Protein AF-A8GLQ4-F1 (afdb_monomer_lite)

Radius of gyration: 12.02 Å; chains: 1; bounding box: 27×24×28 Å

Structure (mmCIF, N/CA/C/O backbone):
data_AF-A8GLQ4-F1
#
_entry.id   AF-A8GLQ4-F1
#
loop_
_atom_site.group_PDB
_atom_site.id
_atom_site.typ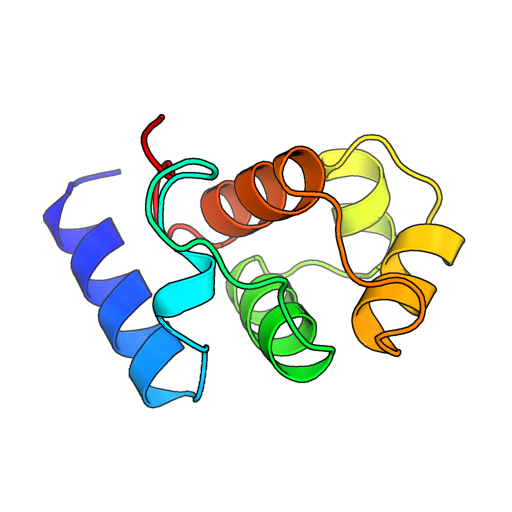e_symbol
_atom_site.label_atom_id
_atom_site.label_alt_id
_atom_site.label_comp_id
_atom_site.label_asym_id
_atom_site.label_entity_id
_atom_site.label_seq_id
_atom_site.pdbx_PDB_ins_code
_atom_site.Cartn_x
_atom_site.Cartn_y
_atom_site.Cartn_z
_atom_site.occupancy
_atom_site.B_iso_or_equiv
_atom_site.auth_seq_id
_atom_site.auth_comp_id
_atom_site.auth_asym_id
_atom_site.auth_atom_id
_atom_site.pdbx_PDB_model_num
ATOM 1 N N . MET A 1 1 ? -9.557 -7.575 11.435 1.00 64.25 1 MET A N 1
ATOM 2 C CA . MET A 1 1 ? -9.207 -6.674 12.557 1.00 64.25 1 MET A CA 1
ATOM 3 C C . MET A 1 1 ? -10.478 -5.974 13.020 1.00 64.25 1 MET A C 1
ATOM 5 O O . MET A 1 1 ? -11.478 -6.066 12.322 1.00 64.25 1 MET A O 1
ATOM 9 N N . SER A 1 2 ? -10.500 -5.341 14.197 1.00 90.25 2 SER A N 1
ATOM 10 C CA . SER A 1 2 ? -11.638 -4.479 14.559 1.00 90.25 2 SER A CA 1
ATOM 11 C C . SER A 1 2 ? -11.603 -3.209 13.704 1.00 90.25 2 SER A C 1
ATOM 13 O O . SER A 1 2 ? -10.516 -2.665 13.502 1.00 90.25 2 SER A O 1
ATOM 15 N N . LYS A 1 3 ? -12.765 -2.701 13.264 1.00 88.81 3 LYS A N 1
ATOM 16 C CA . LYS A 1 3 ? -12.858 -1.439 12.504 1.00 88.81 3 LYS A CA 1
ATOM 17 C C . LYS A 1 3 ? -12.177 -0.266 13.217 1.00 88.81 3 LYS A C 1
ATOM 19 O O . LYS A 1 3 ? -11.581 0.579 12.565 1.00 88.81 3 LYS A O 1
ATOM 24 N N . ALA A 1 4 ? -12.204 -0.249 14.552 1.00 93.19 4 ALA A N 1
ATOM 25 C CA . ALA A 1 4 ? -11.525 0.777 15.345 1.00 93.19 4 ALA A CA 1
ATOM 26 C C . ALA A 1 4 ? -9.998 0.756 15.150 1.00 93.19 4 ALA A C 1
ATOM 28 O O . ALA A 1 4 ? -9.365 1.804 15.084 1.00 93.19 4 ALA A O 1
ATOM 29 N N . LYS A 1 5 ? -9.404 -0.437 15.009 1.00 93.25 5 LYS A N 1
ATOM 30 C CA . LYS A 1 5 ? -7.962 -0.587 14.782 1.00 93.25 5 LYS A CA 1
ATOM 31 C C . LYS A 1 5 ? -7.566 -0.127 13.378 1.00 93.25 5 LYS A C 1
ATOM 33 O O . LYS A 1 5 ? -6.540 0.521 13.227 1.00 93.25 5 LYS A O 1
ATOM 38 N N . GLU A 1 6 ? -8.382 -0.450 12.375 1.00 95.69 6 GLU A N 1
ATOM 39 C CA . GLU A 1 6 ? -8.161 -0.022 10.986 1.00 95.69 6 GLU A CA 1
ATOM 40 C C . GLU A 1 6 ? -8.255 1.502 10.863 1.00 95.69 6 GLU A C 1
ATOM 42 O O . GLU A 1 6 ? -7.406 2.119 10.228 1.00 95.69 6 GLU A O 1
ATOM 47 N N . GLN A 1 7 ? -9.236 2.117 11.530 1.00 95.06 7 GLN A N 1
ATOM 48 C CA . GLN A 1 7 ? -9.394 3.568 11.551 1.00 95.06 7 GLN A CA 1
ATOM 49 C C . GLN A 1 7 ? -8.202 4.266 12.220 1.00 95.06 7 GLN A C 1
ATOM 51 O O . GLN A 1 7 ? -7.635 5.186 11.638 1.00 95.06 7 GLN A O 1
ATOM 56 N N . LEU A 1 8 ? -7.753 3.769 13.376 1.00 96.38 8 LEU A N 1
ATOM 57 C CA . LEU A 1 8 ? -6.562 4.294 14.049 1.00 96.38 8 LEU A CA 1
ATOM 58 C C . LEU A 1 8 ? -5.299 4.155 13.180 1.00 96.38 8 LEU A C 1
ATOM 60 O O . LEU A 1 8 ? -4.462 5.056 13.145 1.00 96.38 8 LEU A O 1
ATOM 64 N N . ALA A 1 9 ? -5.159 3.039 12.457 1.00 97.06 9 ALA A N 1
ATOM 65 C CA . ALA A 1 9 ? -4.046 2.833 11.533 1.00 97.06 9 ALA A CA 1
ATOM 66 C C . ALA A 1 9 ? -4.095 3.820 10.356 1.00 97.06 9 ALA A C 1
ATOM 68 O O . ALA A 1 9 ? -3.064 4.384 9.998 1.00 97.06 9 ALA A O 1
ATOM 69 N N . ARG A 1 10 ? -5.283 4.082 9.792 1.00 97.56 10 ARG A N 1
ATOM 70 C CA . ARG A 1 10 ? -5.473 5.095 8.738 1.00 97.56 10 ARG A CA 1
ATOM 71 C C . ARG A 1 10 ? -5.113 6.492 9.226 1.00 97.56 10 ARG A C 1
ATOM 73 O O . ARG A 1 10 ? -4.365 7.186 8.552 1.00 97.56 10 ARG A O 1
ATOM 80 N N . GLU A 1 11 ? -5.605 6.883 10.398 1.00 97.62 11 GLU A N 1
ATOM 81 C CA . GLU A 1 11 ? -5.284 8.176 11.011 1.00 97.62 11 GLU A CA 1
ATOM 82 C C . GLU A 1 11 ? -3.780 8.325 11.243 1.00 97.62 11 GLU A C 1
ATOM 84 O O . GLU A 1 11 ? -3.209 9.359 10.908 1.00 97.62 11 GLU A O 1
ATOM 89 N N . SER A 1 12 ? -3.124 7.266 11.725 1.00 97.81 12 SER A N 1
ATOM 90 C CA . SER A 1 12 ? -1.670 7.254 11.920 1.00 97.81 12 SER A CA 1
ATOM 91 C C . SER A 1 12 ? -0.910 7.401 10.598 1.00 97.81 12 SER A C 1
ATOM 93 O O . SER A 1 12 ? 0.042 8.171 10.526 1.00 97.81 12 SER A O 1
ATOM 95 N N . ALA A 1 13 ? -1.345 6.708 9.541 1.00 98.06 13 ALA A N 1
ATOM 96 C CA . ALA A 1 13 ? -0.721 6.798 8.223 1.00 98.06 13 ALA A CA 1
ATOM 97 C C . ALA A 1 13 ? -0.877 8.199 7.610 1.00 98.06 13 ALA A C 1
ATOM 99 O O . ALA A 1 13 ? 0.079 8.754 7.075 1.00 98.06 13 ALA 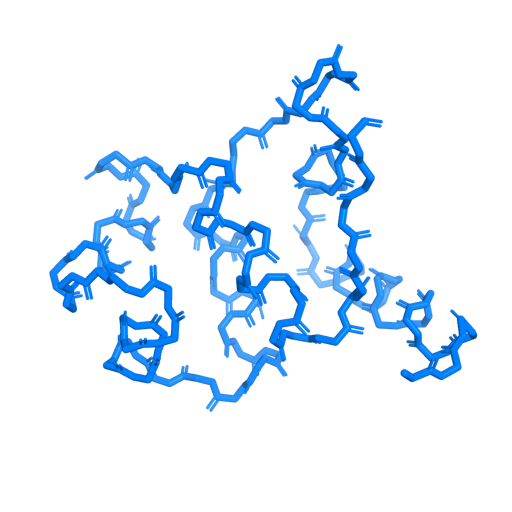A O 1
ATOM 100 N N . ILE A 1 14 ? -2.073 8.788 7.715 1.00 98.19 14 ILE A N 1
ATOM 101 C CA . ILE A 1 14 ? -2.361 10.143 7.224 1.00 98.19 14 ILE A CA 1
ATOM 102 C C . ILE A 1 14 ? -1.550 11.178 8.011 1.00 98.19 14 ILE A C 1
ATOM 104 O O . ILE A 1 14 ? -0.980 12.090 7.417 1.00 98.19 14 ILE A O 1
ATOM 108 N N . ALA A 1 15 ? -1.433 11.018 9.333 1.00 97.81 15 ALA A N 1
ATOM 109 C CA . ALA A 1 15 ? -0.577 11.863 10.165 1.00 97.81 15 ALA A CA 1
ATOM 110 C C . ALA A 1 15 ? 0.913 11.747 9.789 1.00 97.81 15 ALA A C 1
ATOM 112 O O . ALA A 1 15 ? 1.657 12.713 9.938 1.00 97.81 15 ALA A O 1
ATOM 113 N N . GLU A 1 16 ? 1.339 10.593 9.268 1.00 97.50 16 GLU A N 1
ATOM 114 C CA . GLU A 1 16 ? 2.687 10.370 8.734 1.00 97.50 16 GLU A CA 1
ATOM 115 C C . GLU A 1 16 ? 2.876 10.917 7.301 1.00 97.50 16 GLU A C 1
ATOM 117 O O . GLU A 1 16 ? 3.988 10.914 6.777 1.00 97.50 16 GLU A O 1
ATOM 122 N N . GLY A 1 1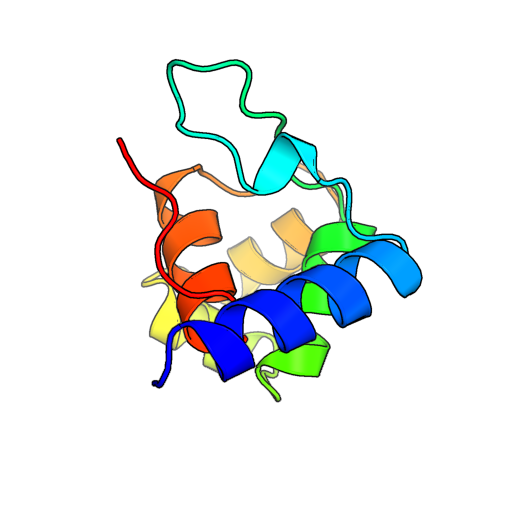7 ? 1.815 11.441 6.680 1.00 98.06 17 GLY A N 1
ATOM 123 C CA . GLY A 1 17 ? 1.863 12.084 5.367 1.00 98.06 17 GLY A CA 1
ATOM 124 C C . GLY A 1 17 ? 1.310 11.246 4.216 1.00 98.06 17 GLY A C 1
ATOM 125 O O . GLY A 1 17 ? 1.482 11.641 3.064 1.00 98.06 17 GLY A O 1
ATOM 126 N N . LEU A 1 18 ? 0.641 10.120 4.493 1.00 98.44 18 LEU A N 1
ATOM 127 C CA . LEU A 1 18 ? -0.058 9.348 3.463 1.00 98.44 18 LEU A CA 1
ATOM 128 C C . LEU A 1 18 ? -1.156 10.207 2.823 1.00 98.44 18 LEU A C 1
ATOM 130 O O . LEU A 1 18 ? -2.022 10.732 3.528 1.00 98.44 18 LEU A O 1
ATOM 134 N N . ASN A 1 19 ? -1.179 10.290 1.493 1.00 98.00 19 ASN A N 1
ATOM 135 C CA . ASN A 1 19 ? -2.262 10.954 0.778 1.00 98.00 19 ASN A CA 1
ATOM 136 C C . ASN A 1 19 ? -3.584 10.180 0.991 1.00 98.00 19 ASN A C 1
ATOM 138 O O . ASN A 1 19 ? -3.704 9.038 0.527 1.00 98.00 19 ASN A O 1
ATOM 142 N N . PRO A 1 20 ? -4.607 10.776 1.636 1.00 97.75 20 PRO A N 1
ATOM 143 C CA . PRO A 1 20 ? -5.866 10.089 1.918 1.00 97.75 20 PRO A CA 1
ATOM 144 C C . PRO A 1 20 ? -6.625 9.676 0.649 1.00 97.75 20 PRO A C 1
ATOM 146 O O . PRO A 1 20 ? -7.360 8.687 0.681 1.00 97.75 20 PRO A O 1
ATOM 149 N N . ASN A 1 21 ? -6.410 10.355 -0.485 1.00 97.75 21 ASN A N 1
ATOM 150 C CA . ASN A 1 21 ? -7.071 10.027 -1.751 1.00 97.75 21 ASN A CA 1
ATOM 151 C C . ASN A 1 21 ? -6.580 8.696 -2.344 1.00 97.75 21 ASN A C 1
ATOM 153 O O . ASN A 1 21 ? -7.266 8.089 -3.167 1.00 97.75 21 ASN A O 1
ATOM 157 N N . THR A 1 22 ? -5.443 8.173 -1.875 1.00 97.62 22 THR A N 1
ATOM 158 C CA . THR A 1 22 ? -4.972 6.826 -2.235 1.00 97.62 22 THR A CA 1
ATOM 159 C C . THR A 1 22 ? -5.817 5.718 -1.595 1.00 97.62 22 THR A C 1
ATOM 161 O O . THR A 1 22 ? -5.732 4.566 -2.016 1.00 97.62 22 THR A O 1
ATOM 164 N N . LEU A 1 23 ? -6.652 6.043 -0.599 1.00 97.19 23 LEU A N 1
ATOM 165 C CA . LEU A 1 23 ? -7.533 5.106 0.109 1.00 97.19 23 LEU A CA 1
ATOM 166 C C . LEU A 1 23 ? -8.993 5.158 -0.375 1.00 97.19 23 LEU A C 1
ATOM 168 O O . LEU A 1 23 ? -9.869 4.555 0.251 1.00 97.19 23 LEU A O 1
ATOM 172 N N . LEU A 1 24 ? -9.264 5.881 -1.464 1.00 97.38 24 LEU A N 1
ATOM 173 C CA . LEU A 1 24 ? -10.588 5.966 -2.080 1.00 97.38 24 LEU A CA 1
ATOM 174 C C . LEU A 1 24 ? -10.822 4.830 -3.090 1.00 97.38 24 LEU A C 1
ATOM 176 O O . LEU A 1 24 ? -9.861 4.333 -3.684 1.00 97.38 24 LEU A O 1
ATOM 180 N N . PRO A 1 25 ? -12.088 4.437 -3.328 1.00 96.56 25 PRO A N 1
ATOM 181 C CA . PRO A 1 25 ? -12.442 3.529 -4.415 1.00 96.56 25 PRO A CA 1
ATOM 182 C C . PRO A 1 25 ? -11.956 4.030 -5.775 1.00 96.56 25 PRO A C 1
ATOM 184 O O . PRO A 1 25 ? -11.985 5.234 -6.041 1.00 96.56 25 PRO A O 1
ATOM 187 N N . PHE A 1 26 ? -11.602 3.107 -6.675 1.00 95.38 26 PHE A N 1
ATOM 188 C CA . PHE A 1 26 ? -11.092 3.437 -8.013 1.00 95.38 26 PHE A CA 1
ATOM 189 C C . PHE A 1 26 ? -11.998 4.411 -8.786 1.00 95.38 26 PHE A C 1
ATOM 191 O O . PHE A 1 26 ? -11.510 5.339 -9.425 1.00 95.38 26 PHE A O 1
ATOM 198 N N . SER A 1 27 ? -13.317 4.228 -8.703 1.00 94.50 27 SER A N 1
ATOM 199 C CA . SER A 1 27 ? -14.320 5.072 -9.367 1.00 94.50 27 SER A CA 1
ATOM 200 C C . SER A 1 27 ? -14.679 6.354 -8.610 1.00 94.50 27 SER A C 1
ATOM 202 O O . SER A 1 27 ? -15.471 7.147 -9.112 1.00 94.50 27 SER A O 1
ATOM 204 N N . SER A 1 28 ? -14.115 6.575 -7.422 1.00 94.62 28 SER A N 1
ATOM 205 C CA . SER A 1 28 ? -14.553 7.609 -6.475 1.00 94.62 28 SER A CA 1
ATOM 206 C C . SER A 1 28 ? -13.436 8.596 -6.137 1.00 94.62 28 SER A C 1
ATOM 208 O O . SER A 1 28 ? -13.288 9.002 -4.988 1.00 94.62 28 SER A O 1
ATOM 210 N N . GLY A 1 29 ? -12.642 8.979 -7.140 1.00 94.38 29 GLY A N 1
ATOM 211 C CA . GLY A 1 29 ? -11.572 9.969 -6.979 1.00 94.38 29 GLY A CA 1
ATOM 212 C C . GLY A 1 29 ? -10.258 9.402 -6.444 1.00 94.38 29 GLY A C 1
ATOM 213 O O . GLY A 1 29 ? -9.467 10.154 -5.885 1.00 94.38 29 GLY A O 1
ATOM 214 N N . TRP A 1 30 ? -10.016 8.095 -6.607 1.00 97.12 30 TRP A N 1
ATOM 215 C CA . TRP A 1 30 ? -8.733 7.491 -6.256 1.00 97.12 30 TRP A CA 1
ATOM 216 C C . TRP A 1 30 ? -7.566 8.181 -6.964 1.00 97.12 30 TRP A C 1
ATOM 218 O O . TRP A 1 30 ? -7.522 8.275 -8.195 1.00 97.12 30 TRP A O 1
ATOM 228 N N . GLU A 1 31 ? -6.587 8.599 -6.171 1.00 96.69 31 GLU A N 1
ATOM 229 C CA . GLU A 1 31 ? -5.313 9.107 -6.660 1.00 96.69 31 GLU A CA 1
ATOM 230 C C . GLU A 1 31 ? -4.241 8.025 -6.575 1.00 96.69 31 GLU A C 1
ATOM 232 O O . GLU A 1 31 ? -4.175 7.244 -5.622 1.00 96.69 31 GLU A O 1
ATOM 237 N N . ARG A 1 32 ? -3.370 7.975 -7.588 1.00 96.31 32 ARG A N 1
ATOM 238 C CA . ARG A 1 32 ? -2.274 7.007 -7.593 1.00 96.31 32 ARG A CA 1
ATOM 239 C C . ARG A 1 32 ? -1.284 7.332 -6.469 1.00 96.31 32 ARG A C 1
ATOM 241 O O . ARG A 1 32 ? -0.911 8.497 -6.341 1.00 96.31 32 ARG A O 1
ATOM 248 N N . PRO A 1 33 ? -0.799 6.325 -5.723 1.00 97.44 33 PRO A N 1
ATOM 249 C CA . PRO A 1 33 ? 0.180 6.547 -4.669 1.00 97.44 33 PRO A CA 1
ATOM 250 C C . PRO A 1 33 ? 1.503 7.041 -5.254 1.00 97.44 33 PRO A C 1
ATOM 252 O O . PRO A 1 33 ? 1.992 6.521 -6.266 1.00 97.44 33 PRO A O 1
ATOM 255 N N . ALA A 1 34 ? 2.095 8.022 -4.584 1.00 97.44 34 ALA A N 1
ATOM 256 C CA . ALA A 1 34 ? 3.453 8.467 -4.820 1.00 97.44 34 ALA A CA 1
ATOM 257 C C . ALA A 1 34 ? 4.468 7.525 -4.147 1.00 97.44 34 ALA A C 1
ATOM 259 O O . ALA A 1 34 ? 4.132 6.630 -3.367 1.00 97.44 34 ALA A O 1
ATOM 260 N N . GLY A 1 35 ? 5.754 7.753 -4.422 1.00 97.69 35 GLY A N 1
ATOM 261 C CA . GLY A 1 35 ? 6.833 6.985 -3.799 1.00 97.69 35 GLY A CA 1
ATOM 262 C C . GLY A 1 35 ? 6.856 7.084 -2.268 1.00 97.69 35 GLY A C 1
ATOM 263 O O . GLY A 1 35 ? 7.242 6.122 -1.609 1.00 97.69 35 GLY A O 1
ATOM 264 N N . GLU A 1 36 ? 6.416 8.210 -1.698 1.00 97.75 36 GLU A N 1
ATOM 265 C CA . GLU A 1 36 ? 6.323 8.383 -0.241 1.00 97.75 36 GLU A CA 1
ATOM 266 C C . GLU A 1 36 ? 5.182 7.556 0.363 1.00 97.75 36 GLU A C 1
ATOM 268 O O . GLU A 1 36 ? 5.409 6.824 1.325 1.00 97.75 36 GLU A O 1
ATOM 273 N N . ASP A 1 37 ? 4.007 7.551 -0.276 1.00 98.44 37 ASP A N 1
ATOM 274 C CA . ASP A 1 37 ? 2.877 6.706 0.129 1.00 98.44 37 ASP A CA 1
ATOM 275 C C . ASP A 1 37 ? 3.289 5.224 0.171 1.00 98.44 37 ASP A C 1
ATOM 277 O O . ASP A 1 37 ? 2.993 4.496 1.122 1.00 98.44 37 ASP A O 1
ATOM 281 N N . MET A 1 38 ? 4.060 4.781 -0.831 1.00 98.19 38 MET A N 1
ATOM 282 C CA . MET A 1 38 ? 4.629 3.432 -0.869 1.00 98.19 38 MET A CA 1
ATOM 283 C C . MET A 1 38 ? 5.546 3.148 0.327 1.00 98.19 38 MET A C 1
ATOM 285 O O . MET A 1 38 ? 5.477 2.060 0.894 1.00 98.19 38 MET A O 1
ATOM 289 N N . ARG A 1 39 ? 6.408 4.090 0.732 1.00 98.31 39 ARG A N 1
ATOM 290 C CA . ARG A 1 39 ? 7.318 3.893 1.877 1.00 98.31 39 ARG A CA 1
ATOM 291 C C . ARG A 1 39 ? 6.554 3.762 3.187 1.00 98.31 39 ARG A C 1
ATOM 293 O O . ARG A 1 39 ? 6.880 2.867 3.967 1.00 98.31 39 ARG A O 1
ATOM 300 N N . ILE A 1 40 ? 5.533 4.594 3.392 1.00 98.56 40 ILE A N 1
ATOM 301 C CA . ILE A 1 40 ? 4.664 4.545 4.574 1.00 98.56 40 ILE A CA 1
ATOM 302 C C . ILE A 1 40 ? 3.999 3.171 4.671 1.00 98.56 40 ILE A C 1
ATOM 304 O O . ILE A 1 40 ? 4.173 2.468 5.667 1.00 98.56 40 ILE A O 1
ATOM 308 N N . ILE A 1 41 ? 3.323 2.735 3.604 1.00 98.44 41 ILE A N 1
ATOM 309 C CA . ILE A 1 41 ? 2.613 1.451 3.589 1.00 98.44 41 ILE A CA 1
ATOM 310 C C . ILE A 1 41 ? 3.564 0.266 3.785 1.00 98.44 41 ILE A C 1
ATOM 312 O O . ILE A 1 41 ? 3.267 -0.630 4.574 1.00 98.44 41 ILE A O 1
ATOM 316 N N . LEU A 1 42 ? 4.731 0.258 3.133 1.00 98.38 42 LEU A N 1
ATOM 317 C CA . LEU A 1 42 ? 5.707 -0.821 3.309 1.00 98.38 42 LEU A CA 1
ATOM 318 C C . LEU A 1 42 ? 6.265 -0.878 4.735 1.00 98.38 42 LEU A C 1
ATOM 320 O O . LEU A 1 42 ? 6.394 -1.970 5.291 1.00 98.38 42 LEU A O 1
ATOM 324 N N . ARG A 1 43 ? 6.550 0.277 5.351 1.00 98.44 43 ARG A N 1
ATOM 325 C CA . ARG A 1 43 ? 6.999 0.351 6.748 1.00 98.44 43 ARG A CA 1
ATOM 326 C C . ARG A 1 43 ? 5.922 -0.157 7.702 1.00 98.44 43 ARG A C 1
ATOM 328 O O . ARG A 1 43 ? 6.229 -0.984 8.557 1.00 98.44 43 ARG A O 1
ATOM 335 N N . MET A 1 44 ? 4.677 0.291 7.541 1.00 98.19 44 MET A N 1
ATOM 336 C CA . MET A 1 44 ? 3.553 -0.139 8.381 1.00 98.19 44 MET A CA 1
ATOM 337 C C . MET A 1 44 ? 3.268 -1.640 8.255 1.00 98.19 44 MET A C 1
ATOM 339 O O . MET A 1 44 ? 2.960 -2.291 9.250 1.00 98.19 44 MET A O 1
ATOM 343 N N . ALA A 1 45 ? 3.427 -2.206 7.056 1.00 97.81 45 ALA A N 1
ATOM 344 C CA . ALA A 1 45 ? 3.319 -3.645 6.822 1.00 97.81 45 ALA A CA 1
ATOM 345 C C . ALA A 1 45 ? 4.525 -4.449 7.354 1.00 97.81 45 ALA A C 1
ATOM 347 O O . ALA A 1 45 ? 4.476 -5.678 7.385 1.00 97.81 45 ALA A O 1
ATOM 348 N N . GLY A 1 46 ? 5.628 -3.792 7.735 1.00 98.12 46 GLY A N 1
ATOM 349 C CA . GLY A 1 46 ? 6.891 -4.4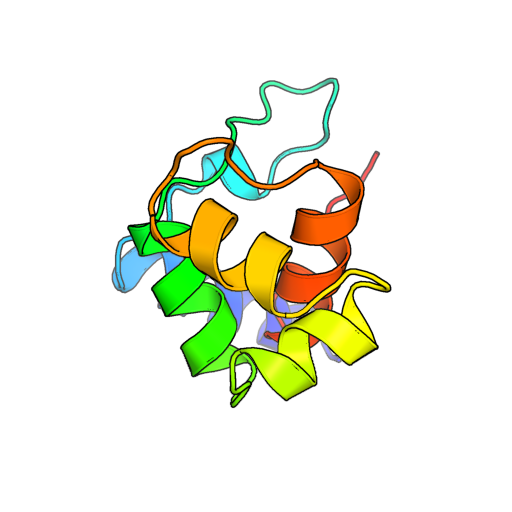59 8.066 1.00 98.12 46 GLY A CA 1
ATOM 350 C C . GLY A 1 46 ? 7.527 -5.167 6.863 1.00 98.12 46 GLY A C 1
ATOM 351 O O . GLY A 1 46 ? 8.250 -6.150 7.024 1.00 98.12 46 GLY A O 1
ATOM 352 N N . PHE A 1 47 ? 7.230 -4.709 5.644 1.00 98.38 47 PHE A N 1
ATOM 353 C CA . PHE A 1 47 ? 7.628 -5.369 4.407 1.00 98.38 47 PHE A CA 1
ATOM 354 C C . PHE A 1 47 ? 8.954 -4.836 3.861 1.00 98.38 47 PHE A C 1
ATOM 356 O O . PHE A 1 47 ? 9.165 -3.637 3.695 1.00 98.38 47 PHE A O 1
ATOM 363 N N . THR A 1 48 ? 9.830 -5.758 3.468 1.00 97.12 48 THR A N 1
ATOM 364 C CA . THR A 1 48 ? 10.912 -5.477 2.524 1.00 97.12 48 THR A CA 1
ATOM 365 C C . THR A 1 48 ? 10.348 -5.460 1.103 1.00 97.12 48 THR A C 1
ATOM 367 O O . THR A 1 48 ? 9.246 -5.949 0.841 1.00 97.12 48 THR A O 1
ATOM 370 N N . GLY A 1 49 ? 11.132 -4.968 0.139 1.00 96.12 49 GLY A N 1
ATOM 371 C CA . GLY A 1 49 ? 10.713 -4.964 -1.266 1.00 96.12 49 GLY A CA 1
ATOM 372 C C . GLY A 1 49 ? 10.396 -6.359 -1.828 1.00 96.12 49 GLY A C 1
ATOM 373 O O . GLY A 1 49 ? 9.500 -6.485 -2.656 1.00 96.12 49 GLY A O 1
ATOM 374 N N . SER A 1 50 ? 11.087 -7.410 -1.370 1.00 97.50 50 SER A N 1
ATOM 375 C CA . SER A 1 50 ? 10.810 -8.795 -1.781 1.00 97.50 50 SER A CA 1
ATOM 376 C C . SER A 1 50 ? 9.548 -9.363 -1.129 1.00 97.50 50 SER A C 1
ATOM 378 O O . SER A 1 50 ? 8.776 -10.037 -1.804 1.00 97.50 50 SER A O 1
ATOM 380 N N . MET A 1 51 ? 9.291 -9.055 0.148 1.00 98.56 51 MET A N 1
ATOM 381 C CA . MET A 1 51 ? 8.042 -9.455 0.811 1.00 98.56 51 MET A CA 1
ATOM 382 C C . MET A 1 51 ? 6.827 -8.803 0.149 1.00 98.56 51 MET A C 1
ATOM 384 O O . MET A 1 51 ? 5.856 -9.488 -0.163 1.00 98.56 51 MET A O 1
ATOM 388 N N . ALA A 1 52 ? 6.917 -7.505 -0.149 1.00 98.38 52 ALA A N 1
ATOM 389 C CA . ALA A 1 52 ? 5.870 -6.777 -0.856 1.00 98.38 52 ALA A CA 1
ATOM 390 C C . ALA A 1 52 ? 5.604 -7.332 -2.259 1.00 98.38 52 ALA A C 1
ATOM 392 O O . ALA A 1 52 ? 4.453 -7.453 -2.663 1.00 98.38 52 ALA A O 1
ATOM 393 N N . ALA A 1 53 ? 6.663 -7.694 -2.986 1.00 98.25 53 ALA A N 1
ATOM 394 C CA . ALA A 1 53 ? 6.571 -8.296 -4.311 1.00 98.25 53 ALA A CA 1
ATOM 395 C C . ALA A 1 53 ? 5.819 -9.631 -4.279 1.00 98.25 53 ALA A C 1
ATOM 397 O O . ALA A 1 53 ? 4.840 -9.800 -5.004 1.00 98.25 53 ALA A O 1
ATOM 398 N N . ASN A 1 54 ? 6.211 -10.524 -3.367 1.00 98.38 54 ASN A N 1
ATOM 399 C CA . ASN A 1 54 ? 5.537 -11.805 -3.172 1.00 98.38 54 ASN A CA 1
ATOM 400 C C . ASN A 1 54 ? 4.066 -11.618 -2.773 1.00 98.38 54 ASN A C 1
ATOM 402 O O . ASN A 1 54 ? 3.201 -12.308 -3.302 1.00 98.38 54 ASN A O 1
ATOM 406 N N . TYR A 1 55 ? 3.776 -10.669 -1.877 1.00 98.19 55 TYR A N 1
ATOM 407 C CA . TYR A 1 55 ? 2.412 -10.399 -1.420 1.00 98.19 55 TYR A CA 1
ATOM 408 C C . TYR A 1 55 ? 1.520 -9.822 -2.528 1.00 98.19 55 TYR A C 1
ATOM 410 O O . TYR A 1 55 ? 0.369 -10.222 -2.676 1.00 98.19 55 TYR A O 1
ATOM 418 N N . ALA A 1 56 ? 2.048 -8.887 -3.321 1.00 97.06 56 ALA A N 1
ATOM 419 C CA . ALA A 1 56 ? 1.312 -8.231 -4.398 1.00 97.06 56 ALA A CA 1
ATOM 420 C C . ALA A 1 56 ? 1.298 -9.031 -5.717 1.00 97.06 56 ALA A C 1
ATOM 422 O O . ALA A 1 56 ? 0.660 -8.597 -6.674 1.00 97.06 56 ALA A O 1
ATOM 423 N N . GLY A 1 57 ? 1.999 -10.170 -5.790 1.00 97.56 57 GLY A N 1
ATOM 424 C CA . GLY A 1 57 ? 2.075 -11.002 -6.994 1.00 97.56 57 GLY A CA 1
ATOM 425 C C . GLY A 1 57 ? 2.836 -10.341 -8.147 1.00 97.56 57 GLY A C 1
ATOM 426 O O . GLY A 1 57 ? 2.450 -10.480 -9.305 1.00 97.56 57 GLY A O 1
ATOM 427 N N . VAL A 1 58 ? 3.892 -9.583 -7.838 1.00 97.31 58 VAL A N 1
ATOM 428 C CA . VAL A 1 58 ? 4.717 -8.867 -8.825 1.00 97.31 58 VAL A CA 1
ATOM 429 C C . VAL A 1 58 ? 6.201 -9.125 -8.597 1.00 97.31 58 VAL A C 1
ATOM 431 O O . VAL A 1 58 ? 6.619 -9.567 -7.535 1.00 97.31 58 VAL A O 1
ATOM 434 N N . GLU A 1 59 ? 7.032 -8.776 -9.574 1.00 97.69 59 GLU A N 1
ATOM 435 C CA . GLU A 1 59 ? 8.487 -8.828 -9.428 1.00 97.69 59 GLU A CA 1
ATOM 436 C C . GLU A 1 59 ? 9.015 -7.771 -8.444 1.00 97.69 59 GLU A C 1
ATOM 438 O O . GLU A 1 59 ? 8.547 -6.630 -8.415 1.00 97.69 59 GLU A O 1
ATOM 443 N N . ALA A 1 60 ? 10.098 -8.077 -7.720 1.00 97.00 60 ALA A N 1
ATOM 444 C CA . ALA A 1 60 ? 10.750 -7.125 -6.806 1.00 97.00 60 ALA A CA 1
ATOM 445 C C . ALA A 1 60 ? 11.187 -5.821 -7.497 1.00 97.00 60 ALA A C 1
ATOM 447 O O . ALA A 1 60 ? 11.193 -4.746 -6.891 1.00 97.00 60 ALA A O 1
ATOM 448 N N . ARG A 1 61 ? 11.523 -5.889 -8.793 1.00 97.06 61 ARG A N 1
ATOM 449 C CA . ARG A 1 61 ? 11.809 -4.701 -9.611 1.00 97.06 61 ARG A CA 1
ATOM 450 C C . ARG A 1 61 ? 10.595 -3.777 -9.722 1.00 97.06 61 ARG A C 1
ATOM 452 O O . ARG A 1 61 ? 10.778 -2.564 -9.759 1.00 97.06 61 ARG A O 1
ATOM 459 N N . GLN A 1 62 ? 9.384 -4.325 -9.763 1.00 97.50 62 GLN A N 1
ATOM 460 C CA . GLN A 1 62 ? 8.160 -3.544 -9.885 1.00 97.50 62 GLN A CA 1
ATOM 461 C C . GLN A 1 62 ? 7.864 -2.760 -8.601 1.00 97.50 62 GLN A C 1
ATOM 463 O O . GLN A 1 62 ? 7.555 -1.576 -8.693 1.00 97.50 62 GLN A O 1
ATOM 468 N N . ILE A 1 63 ? 8.088 -3.354 -7.421 1.00 97.88 63 ILE A N 1
ATOM 469 C CA . ILE A 1 63 ? 8.005 -2.634 -6.137 1.00 97.88 63 ILE A CA 1
ATOM 470 C C . ILE A 1 63 ? 9.003 -1.472 -6.090 1.00 97.88 63 ILE A C 1
ATOM 472 O O . ILE A 1 63 ? 8.635 -0.359 -5.724 1.00 97.88 63 ILE A O 1
ATOM 476 N N . ARG A 1 64 ? 10.257 -1.690 -6.516 1.00 97.25 64 ARG A N 1
ATOM 477 C CA . ARG A 1 64 ? 11.262 -0.610 -6.567 1.00 97.25 64 ARG A CA 1
ATOM 478 C C . ARG A 1 64 ? 10.831 0.545 -7.473 1.00 97.25 64 ARG A C 1
ATOM 480 O O . ARG A 1 64 ? 11.052 1.697 -7.123 1.00 97.25 64 ARG A O 1
ATOM 487 N N . ARG A 1 65 ? 10.200 0.243 -8.611 1.00 97.38 65 ARG A N 1
ATOM 488 C CA . ARG A 1 65 ? 9.651 1.260 -9.522 1.00 97.38 65 ARG A CA 1
ATOM 489 C C . ARG A 1 65 ? 8.487 2.026 -8.902 1.00 97.38 65 ARG A C 1
ATOM 491 O O . ARG A 1 65 ? 8.459 3.241 -9.030 1.00 97.38 65 ARG A O 1
ATOM 498 N N . TRP A 1 66 ? 7.591 1.344 -8.184 1.00 97.62 66 TRP A N 1
ATOM 499 C CA . TRP A 1 66 ? 6.502 1.999 -7.452 1.00 97.62 66 TRP A CA 1
ATOM 500 C C . TRP A 1 66 ? 7.039 2.964 -6.390 1.00 97.62 66 TRP A C 1
ATOM 502 O O . TRP A 1 66 ? 6.591 4.101 -6.323 1.00 97.62 66 TRP A O 1
ATOM 512 N N . VAL A 1 67 ? 8.058 2.557 -5.625 1.00 97.62 67 VAL A N 1
ATOM 513 C CA . VAL A 1 67 ? 8.737 3.429 -4.644 1.00 97.62 67 VAL A CA 1
ATOM 514 C C . VAL A 1 67 ? 9.459 4.608 -5.314 1.00 97.62 67 VAL A C 1
ATOM 516 O O . VAL A 1 67 ? 9.571 5.677 -4.718 1.00 97.62 67 VAL A O 1
ATOM 519 N N . ALA A 1 68 ? 9.941 4.438 -6.548 1.00 96.62 68 ALA A N 1
ATOM 520 C CA . ALA A 1 68 ? 10.523 5.517 -7.347 1.00 96.62 68 ALA A CA 1
ATOM 521 C C . ALA A 1 68 ? 9.471 6.407 -8.043 1.00 96.62 68 ALA A C 1
ATOM 523 O O . ALA A 1 68 ? 9.832 7.446 -8.578 1.00 96.62 68 ALA A O 1
ATOM 524 N N . GLY A 1 69 ? 8.191 6.014 -8.045 1.00 91.25 69 GLY A N 1
ATOM 525 C CA . GLY A 1 69 ? 7.098 6.736 -8.702 1.00 91.25 69 GLY A CA 1
ATOM 526 C C . GLY A 1 69 ? 6.949 6.487 -10.210 1.00 91.25 69 GLY A C 1
ATOM 527 O O . GLY A 1 69 ? 6.038 7.043 -10.816 1.00 91.25 69 GLY A O 1
ATOM 528 N N . GLU A 1 70 ? 7.776 5.637 -10.834 1.00 90.62 70 GLU A N 1
ATOM 529 C CA . GLU A 1 70 ? 7.830 5.494 -12.300 1.00 90.62 70 GLU A CA 1
ATOM 530 C C . GLU A 1 70 ? 7.845 4.026 -12.800 1.00 90.62 70 GLU A C 1
ATOM 532 O O . GLU A 1 70 ? 8.900 3.381 -12.917 1.00 90.62 70 GLU A O 1
ATOM 537 N N . PRO A 1 71 ? 6.676 3.468 -13.188 1.00 89.88 71 PRO A N 1
ATOM 538 C CA . PRO A 1 71 ? 5.324 3.982 -12.991 1.00 89.88 71 PRO A CA 1
ATOM 539 C C . PRO A 1 71 ? 4.875 3.772 -11.538 1.00 89.88 71 PRO A C 1
ATOM 541 O O . PRO A 1 71 ? 5.420 2.901 -10.855 1.00 89.88 71 PRO A O 1
ATOM 544 N N . PRO A 1 72 ? 3.840 4.494 -11.083 1.00 92.25 72 PRO A N 1
ATOM 545 C CA . PRO A 1 72 ? 3.219 4.262 -9.783 1.00 92.25 72 PRO A CA 1
ATOM 546 C C . PRO A 1 72 ? 2.500 2.906 -9.717 1.00 92.25 72 PRO A C 1
ATOM 548 O O . PRO A 1 72 ? 2.306 2.224 -10.734 1.00 92.25 72 PRO A O 1
ATOM 551 N N . ALA A 1 73 ? 2.086 2.520 -8.508 1.00 96.25 73 ALA A N 1
ATOM 552 C CA . ALA A 1 73 ? 1.374 1.269 -8.275 1.00 96.25 73 ALA A CA 1
ATOM 553 C C . ALA A 1 73 ? 0.052 1.177 -9.052 1.00 96.25 73 ALA A C 1
ATOM 555 O O . ALA A 1 73 ? -0.630 2.174 -9.304 1.00 96.25 73 ALA A O 1
ATOM 556 N N . THR A 1 74 ? -0.316 -0.047 -9.439 1.00 96.38 74 THR A N 1
ATOM 557 C CA . THR A 1 74 ? -1.671 -0.329 -9.925 1.00 96.38 74 THR A CA 1
ATOM 558 C C . THR A 1 74 ? -2.649 -0.272 -8.755 1.00 96.38 74 THR A C 1
ATOM 560 O O . THR A 1 74 ? -2.262 -0.517 -7.613 1.00 96.38 74 THR A O 1
ATOM 563 N N . TYR A 1 75 ? -3.927 -0.006 -9.031 1.00 97.00 75 TYR A N 1
ATOM 564 C CA . TYR A 1 75 ? -4.958 0.020 -7.989 1.00 97.00 75 TYR A CA 1
ATOM 565 C C . TYR A 1 75 ? -5.021 -1.297 -7.202 1.00 97.00 75 TYR A C 1
ATOM 567 O O . TYR A 1 75 ? -4.994 -1.291 -5.975 1.00 97.00 75 TYR A O 1
ATOM 575 N N . ALA A 1 76 ? -5.015 -2.437 -7.902 1.00 96.50 76 ALA A N 1
ATOM 576 C CA . ALA A 1 76 ? -5.047 -3.754 -7.269 1.00 96.50 76 ALA A CA 1
ATOM 577 C C . ALA A 1 76 ? -3.807 -4.018 -6.395 1.00 96.50 76 ALA A C 1
ATOM 579 O O . ALA A 1 76 ? -3.941 -4.465 -5.258 1.00 96.50 76 ALA A O 1
ATOM 580 N N . GLY A 1 77 ? -2.608 -3.694 -6.897 1.00 97.44 77 GLY A N 1
ATOM 581 C CA . GLY A 1 77 ? -1.369 -3.840 -6.131 1.00 97.44 77 GLY A CA 1
ATOM 582 C C . GLY A 1 77 ? -1.354 -2.953 -4.887 1.00 97.44 77 GLY A C 1
ATOM 583 O O . GLY A 1 77 ? -0.959 -3.400 -3.814 1.00 97.44 77 GLY A O 1
ATOM 584 N N . TRP A 1 78 ? -1.855 -1.723 -5.009 1.00 98.00 78 TRP A N 1
ATOM 585 C CA . TRP A 1 78 ? -2.001 -0.805 -3.886 1.00 98.00 78 TRP A CA 1
ATOM 586 C C . TRP A 1 78 ? -2.983 -1.324 -2.829 1.00 98.00 78 TRP A C 1
ATOM 588 O O . TRP A 1 78 ? -2.628 -1.388 -1.655 1.00 98.00 78 TRP A O 1
ATOM 598 N N . CYS A 1 79 ? -4.173 -1.782 -3.235 1.00 97.94 79 CYS A N 1
ATOM 599 C CA . CYS A 1 79 ? -5.178 -2.331 -2.319 1.00 97.94 79 CYS A CA 1
ATOM 600 C C . CYS A 1 79 ? -4.623 -3.482 -1.469 1.00 97.94 79 CYS A C 1
ATOM 602 O O . CYS A 1 79 ? -4.869 -3.533 -0.265 1.00 97.94 79 CYS A O 1
ATOM 604 N N . LEU A 1 80 ? -3.851 -4.388 -2.077 1.00 97.94 80 LEU A N 1
ATOM 605 C CA . LEU A 1 80 ? -3.207 -5.488 -1.359 1.00 97.94 80 LEU A CA 1
ATOM 606 C C . LEU A 1 80 ? -2.237 -4.961 -0.293 1.00 97.94 80 LEU A C 1
ATOM 608 O O . LEU A 1 80 ? -2.310 -5.363 0.867 1.00 97.94 80 LEU A O 1
ATOM 612 N N . LEU A 1 81 ? -1.362 -4.025 -0.656 1.00 98.31 81 LEU A N 1
ATOM 613 C CA . LEU A 1 81 ? -0.381 -3.476 0.281 1.00 98.31 81 LEU A CA 1
ATOM 614 C C . LEU A 1 81 ? -1.038 -2.679 1.422 1.00 98.31 81 LEU A C 1
ATOM 616 O O . LEU A 1 81 ? -0.605 -2.791 2.565 1.00 98.31 81 LEU A O 1
ATOM 620 N N . VAL A 1 82 ? -2.123 -1.949 1.150 1.00 98.19 82 VAL A N 1
ATOM 621 C CA . VAL A 1 82 ? -2.928 -1.249 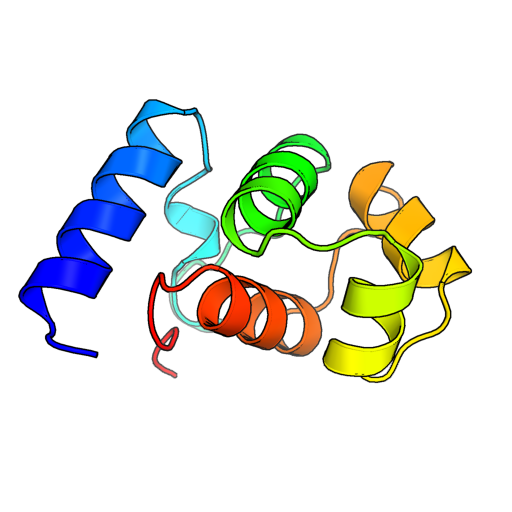2.170 1.00 98.19 82 VAL A CA 1
ATOM 622 C C . VAL A 1 82 ? -3.536 -2.234 3.175 1.00 98.19 82 VAL A C 1
ATOM 624 O O . VAL A 1 82 ? -3.489 -1.997 4.386 1.00 98.19 82 VAL A O 1
ATOM 627 N N . VAL A 1 83 ? -4.055 -3.372 2.700 1.00 97.69 83 VAL A N 1
ATOM 628 C CA . VAL A 1 83 ? -4.564 -4.440 3.575 1.00 97.69 83 VAL A CA 1
ATOM 629 C C . VAL A 1 83 ? -3.434 -5.034 4.420 1.00 97.69 83 VAL A C 1
ATOM 631 O O . VAL A 1 83 ? -3.613 -5.203 5.628 1.00 97.69 83 VAL A O 1
ATOM 634 N N . ALA A 1 84 ? -2.265 -5.290 3.824 1.00 97.81 84 ALA A N 1
ATOM 635 C CA . ALA A 1 84 ? -1.091 -5.792 4.540 1.00 97.81 84 ALA A CA 1
ATOM 636 C C . ALA A 1 84 ? -0.600 -4.827 5.634 1.00 97.81 84 ALA A C 1
ATOM 638 O O . ALA A 1 84 ? -0.202 -5.269 6.709 1.00 97.81 84 ALA A O 1
ATOM 639 N N . ALA A 1 85 ? -0.691 -3.516 5.396 1.00 97.94 85 ALA A N 1
ATOM 640 C CA . ALA A 1 85 ? -0.363 -2.472 6.368 1.00 97.94 85 ALA A CA 1
ATOM 641 C C . ALA A 1 85 ? -1.415 -2.299 7.482 1.00 97.94 85 ALA A C 1
ATOM 643 O O . ALA A 1 85 ? -1.218 -1.521 8.414 1.00 97.94 85 ALA A O 1
ATOM 644 N N . GLY A 1 86 ? -2.534 -3.023 7.414 1.00 97.69 86 GLY A N 1
ATOM 645 C CA . GLY A 1 86 ? -3.563 -3.019 8.450 1.00 97.69 86 GLY A CA 1
ATOM 646 C C . GLY A 1 86 ? -4.574 -1.876 8.360 1.00 97.69 86 GLY A C 1
ATOM 647 O O . GLY A 1 86 ? -5.333 -1.668 9.305 1.00 97.69 86 GLY A O 1
ATOM 648 N N . LEU A 1 87 ? -4.636 -1.176 7.225 1.00 97.50 87 LEU A N 1
ATOM 649 C CA . LEU A 1 87 ? -5.587 -0.084 6.978 1.00 97.50 87 LEU A CA 1
ATOM 650 C C . LEU A 1 87 ? -6.970 -0.596 6.530 1.00 97.50 87 LEU A C 1
ATOM 652 O O . LEU A 1 87 ? -7.883 0.195 6.294 1.00 97.50 87 LEU A O 1
ATOM 656 N N . GLY A 1 88 ? -7.153 -1.912 6.408 1.00 96.00 88 GLY A N 1
ATOM 657 C CA . GLY A 1 88 ? -8.397 -2.525 5.943 1.00 96.00 88 GLY A CA 1
ATOM 658 C C . GLY A 1 88 ? -8.598 -2.404 4.429 1.00 96.00 88 GLY A C 1
ATOM 659 O O . GLY A 1 88 ? -7.739 -1.914 3.701 1.00 96.00 88 GLY A O 1
ATOM 660 N N . TYR A 1 89 ? -9.744 -2.877 3.943 1.00 95.38 89 TYR A N 1
ATOM 661 C CA . TYR A 1 89 ? -10.050 -2.873 2.512 1.00 95.38 89 TYR A CA 1
ATOM 662 C C . TYR A 1 89 ? -10.434 -1.474 2.014 1.00 95.38 89 TYR A C 1
ATOM 664 O O . TYR A 1 89 ? -11.153 -0.731 2.692 1.00 95.38 89 TYR A O 1
ATOM 672 N N . ILE A 1 90 ? -9.988 -1.143 0.801 1.00 94.00 90 ILE A N 1
ATOM 673 C CA . ILE A 1 90 ? -10.538 -0.030 0.026 1.00 94.00 90 ILE A CA 1
ATOM 674 C C . ILE A 1 90 ? -11.810 -0.556 -0.662 1.00 94.00 90 ILE A C 1
ATOM 676 O O . ILE A 1 90 ? -11.726 -1.549 -1.394 1.00 94.00 90 ILE A O 1
ATOM 680 N N . PRO A 1 91 ? -12.992 0.026 -0.388 1.00 80.19 91 PRO A N 1
ATOM 681 C CA . PRO A 1 91 ? -14.235 -0.412 -1.015 1.00 80.19 91 PRO A CA 1
ATOM 682 C C . PRO A 1 91 ? -14.217 -0.150 -2.5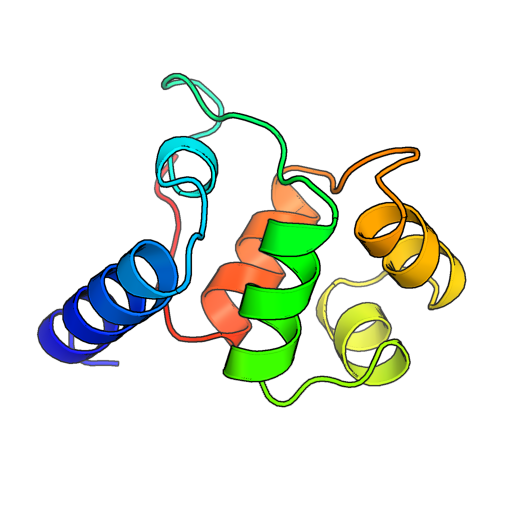30 1.00 80.19 91 PRO A C 1
ATOM 684 O O . PRO A 1 91 ? -13.423 0.654 -3.012 1.00 80.19 91 PRO A O 1
ATOM 687 N N . GLN A 1 92 ? -15.068 -0.862 -3.273 1.00 69.94 92 GLN A N 1
ATOM 688 C CA . GLN A 1 92 ? -15.327 -0.590 -4.693 1.00 69.94 92 GLN A CA 1
ATOM 689 C C . GLN A 1 92 ? -16.491 0.388 -4.824 1.00 69.94 92 GLN A C 1
ATOM 691 O O . GLN A 1 92 ? -17.452 0.237 -4.035 1.00 69.94 92 GLN A O 1
#

Foldseek 3Di:
DPPVQLVVLLVVLVVVPADCLCLADPVGNRDFGALSNLVSLCVLLVHDLVRLCVQLVHDSVVSVCCNVVNPHDDNSSSQSSSVSSSNDGRDD

Sequence (92 aa):
MSKAKEQLARESAIAEGLNPNTLLPFSSGWERPAGEDMRIILRMAGFTGSMAANYAGVEARQIRRWVAGEPPATYAGWCLLVVAAGLGYIPQ

Secondary structure (DSSP, 8-state):
--HHHHHHHHHHHHHTT--GGGGS-TTTTPPPPPHHHHHHHHHHTT--HHHHHHHHTS-HHHHHHHHHTSSPPPHHHHHHHHHHTT--PPP-

pLDDT: mean 95.96, std 5.08, range [64.25, 98.56]

Organism: Serratia proteamaculans (strain 568) (NCBI:txid399741)